Protein AF-A0A2V8JTZ5-F1 (afdb_monomer_lite)

pLDDT: mean 94.11, std 4.87, range [64.88, 98.0]

Radius of gyration: 16.09 Å; chains: 1; bounding box: 38×41×38 Å

Secondary structure (DSSP, 8-state):
-HHHHHHHHHHHHHHHHHS-HHHHHHHTTTHHHHHHHHHHHHHHHHHHS---TTTTHHHHHHHHHHH--BTTTB--HHHHHHHHHHHHHHTT----TT--HHHHHHHHHH-

Structure (mmCIF, N/CA/C/O backbone):
data_AF-A0A2V8JTZ5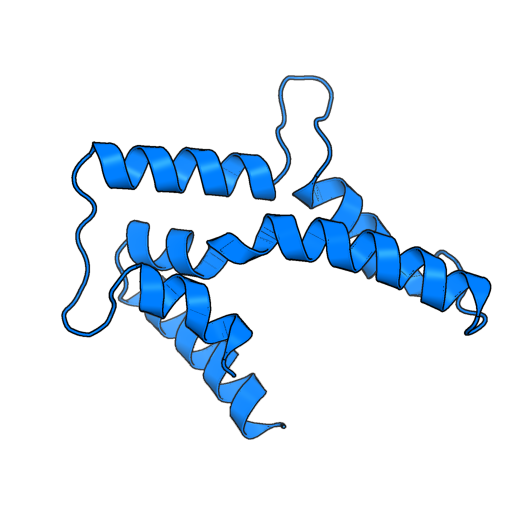-F1
#
_entry.id   AF-A0A2V8JTZ5-F1
#
loop_
_atom_site.group_PDB
_atom_site.id
_atom_site.type_symbol
_atom_site.label_atom_id
_atom_site.label_alt_id
_atom_site.label_comp_id
_atom_site.label_asym_id
_atom_site.label_entity_id
_atom_site.label_seq_id
_atom_site.pdbx_PDB_ins_code
_atom_site.Cartn_x
_atom_site.Cartn_y
_atom_site.Cartn_z
_atom_site.occupancy
_atom_site.B_iso_or_equiv
_atom_site.auth_seq_id
_atom_site.auth_comp_id
_atom_site.auth_asym_id
_atom_site.auth_atom_id
_atom_site.pdbx_PDB_model_num
ATOM 1 N N . MET A 1 1 ? -9.108 -19.486 2.913 1.00 64.88 1 MET A N 1
ATOM 2 C CA . MET A 1 1 ? -8.754 -18.212 3.586 1.00 64.88 1 MET A CA 1
ATOM 3 C C . MET A 1 1 ? -7.333 -18.143 4.150 1.00 64.88 1 MET A C 1
ATOM 5 O O . MET A 1 1 ? -6.658 -17.159 3.890 1.00 64.88 1 MET A O 1
ATOM 9 N N . ALA A 1 2 ? -6.849 -19.095 4.962 1.00 85.62 2 ALA A N 1
ATOM 10 C CA . ALA A 1 2 ? -5.511 -18.946 5.561 1.00 85.62 2 ALA A CA 1
ATOM 11 C C . ALA A 1 2 ? -4.358 -19.035 4.538 1.00 85.62 2 ALA A C 1
ATOM 13 O O . ALA A 1 2 ? -3.313 -18.419 4.746 1.00 85.62 2 ALA A O 1
ATOM 14 N N . ALA A 1 3 ? -4.542 -19.795 3.453 1.00 91.38 3 ALA A N 1
ATOM 15 C CA . ALA A 1 3 ? -3.537 -19.951 2.405 1.00 91.38 3 ALA A CA 1
ATOM 16 C C . ALA A 1 3 ? -3.426 -18.683 1.548 1.00 91.38 3 ALA A C 1
ATOM 18 O O . ALA A 1 3 ? -2.329 -18.226 1.284 1.00 91.38 3 ALA A O 1
ATOM 19 N N . GLU A 1 4 ? -4.553 -18.071 1.213 1.00 89.56 4 GLU A N 1
ATOM 20 C CA . GLU A 1 4 ? -4.686 -16.860 0.406 1.00 89.56 4 GLU A CA 1
ATOM 21 C C . GLU A 1 4 ? -4.067 -15.658 1.139 1.00 89.56 4 GLU A C 1
ATOM 23 O O . GLU A 1 4 ? -3.222 -14.954 0.587 1.00 89.56 4 GLU A O 1
ATOM 28 N N . LEU A 1 5 ? -4.350 -15.507 2.441 1.00 91.06 5 LEU A N 1
ATOM 29 C CA . LEU A 1 5 ? -3.697 -14.494 3.284 1.00 91.06 5 LEU A CA 1
ATOM 30 C C . LEU A 1 5 ? -2.183 -14.724 3.409 1.00 91.06 5 LEU A C 1
ATOM 32 O O . LEU A 1 5 ? -1.406 -13.768 3.418 1.00 91.06 5 LEU A O 1
ATOM 36 N N . ARG A 1 6 ? -1.744 -15.987 3.501 1.00 94.81 6 ARG A N 1
ATOM 37 C CA . ARG A 1 6 ? -0.314 -16.328 3.493 1.00 94.81 6 ARG A CA 1
ATOM 38 C C . ARG A 1 6 ? 0.322 -15.956 2.155 1.00 94.81 6 ARG A C 1
ATOM 40 O O . ARG A 1 6 ? 1.369 -15.317 2.163 1.00 94.81 6 ARG A O 1
ATOM 47 N N . SER A 1 7 ? -0.326 -16.295 1.044 1.00 94.12 7 SER A N 1
ATOM 48 C CA . SER A 1 7 ? 0.128 -15.978 -0.309 1.00 94.12 7 SER A CA 1
ATOM 49 C C . SER A 1 7 ? 0.271 -14.477 -0.520 1.00 94.12 7 SER A C 1
ATOM 51 O O . SER A 1 7 ? 1.278 -14.050 -1.075 1.00 94.12 7 SER A O 1
ATOM 53 N N . LEU A 1 8 ? -0.661 -13.665 -0.012 1.00 93.75 8 LEU A N 1
ATOM 54 C CA . LEU A 1 8 ? -0.543 -12.211 -0.084 1.00 93.75 8 LEU A CA 1
ATOM 55 C C . LEU A 1 8 ? 0.684 -11.693 0.686 1.00 93.75 8 LEU A C 1
ATOM 57 O O . LEU A 1 8 ? 1.417 -10.842 0.182 1.00 93.75 8 LEU A O 1
ATOM 61 N N . ILE A 1 9 ? 0.945 -12.216 1.888 1.00 94.56 9 ILE A N 1
ATOM 62 C CA . ILE A 1 9 ? 2.132 -11.844 2.677 1.00 94.56 9 ILE A CA 1
ATOM 63 C C . ILE A 1 9 ? 3.417 -12.244 1.945 1.00 94.56 9 ILE A C 1
ATOM 65 O O . ILE A 1 9 ? 4.347 -11.440 1.852 1.00 94.56 9 ILE A O 1
ATOM 69 N N . ASP A 1 10 ? 3.470 -13.466 1.416 1.00 95.94 10 ASP A N 1
ATOM 70 C CA . ASP A 1 10 ? 4.641 -13.977 0.704 1.00 95.94 10 ASP A CA 1
ATOM 71 C C . ASP A 1 10 ? 4.889 -13.189 -0.590 1.00 95.94 10 ASP A C 1
ATOM 73 O O . ASP A 1 10 ? 6.030 -12.830 -0.880 1.00 95.94 10 ASP A O 1
ATOM 77 N N . PHE A 1 11 ? 3.825 -12.815 -1.305 1.00 95.56 11 PHE A N 1
ATOM 78 C CA . PHE A 1 11 ? 3.888 -11.945 -2.476 1.00 95.56 11 PHE A CA 1
ATOM 79 C C . PHE A 1 11 ? 4.474 -10.569 -2.137 1.00 95.56 11 PHE A C 1
ATOM 81 O O . PHE A 1 11 ? 5.459 -10.142 -2.740 1.00 95.56 11 PHE A O 1
ATOM 88 N N . ARG A 1 12 ? 3.930 -9.893 -1.115 1.00 95.50 12 ARG A N 1
ATOM 89 C CA . ARG A 1 12 ? 4.422 -8.581 -0.656 1.00 95.50 12 ARG A CA 1
ATOM 90 C C . ARG A 1 12 ? 5.883 -8.643 -0.224 1.00 95.50 12 ARG A C 1
ATOM 92 O O . ARG A 1 12 ? 6.662 -7.745 -0.538 1.00 95.50 12 ARG A O 1
ATOM 99 N N . ARG A 1 13 ? 6.261 -9.714 0.475 1.00 96.81 13 ARG A N 1
ATOM 100 C CA . ARG A 1 13 ? 7.644 -9.962 0.876 1.00 96.81 13 ARG A CA 1
ATOM 101 C C . ARG A 1 13 ? 8.549 -10.125 -0.347 1.00 96.81 13 ARG A C 1
ATOM 103 O O . ARG A 1 13 ? 9.599 -9.495 -0.382 1.00 96.81 13 ARG A O 1
ATOM 110 N N . ALA A 1 14 ? 8.161 -10.937 -1.328 1.00 95.94 14 ALA A N 1
ATOM 111 C CA . ALA A 1 14 ? 8.952 -11.151 -2.538 1.00 95.94 14 ALA A CA 1
ATOM 112 C C . ALA A 1 14 ? 9.178 -9.840 -3.306 1.00 95.94 14 ALA A C 1
ATOM 114 O O . ALA A 1 14 ? 10.305 -9.556 -3.703 1.00 95.94 14 ALA A O 1
ATOM 115 N N . LEU A 1 15 ? 8.149 -8.995 -3.442 1.00 96.81 15 LEU A N 1
ATOM 116 C CA . LEU A 1 15 ? 8.300 -7.673 -4.056 1.00 96.81 15 LEU A CA 1
ATOM 117 C C .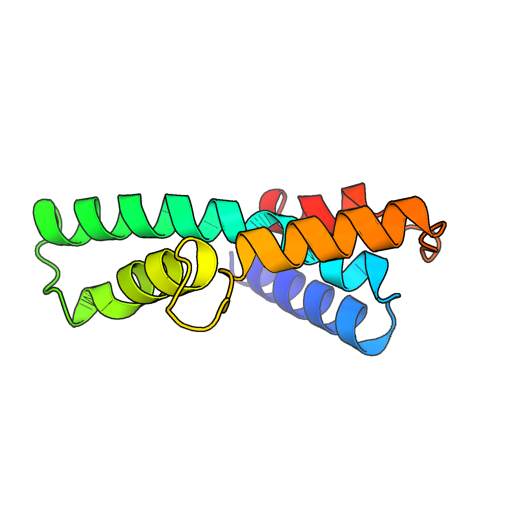 LEU A 1 15 ? 9.288 -6.782 -3.299 1.00 96.81 15 LEU A C 1
ATOM 119 O O . LEU A 1 15 ? 10.121 -6.136 -3.920 1.00 96.81 15 LEU A O 1
ATOM 123 N N . LEU A 1 16 ? 9.228 -6.760 -1.967 1.00 95.81 16 LEU A N 1
ATOM 124 C CA . LEU A 1 16 ? 10.128 -5.928 -1.168 1.00 95.81 16 LEU A CA 1
ATOM 125 C C . LEU A 1 16 ? 11.599 -6.362 -1.284 1.00 95.81 16 LEU A C 1
ATOM 127 O O . LEU A 1 16 ? 12.486 -5.514 -1.268 1.00 95.81 16 LEU A O 1
ATOM 131 N N . TRP A 1 17 ? 11.860 -7.670 -1.351 1.00 96.81 17 TRP A N 1
ATOM 132 C CA . TRP A 1 17 ? 13.225 -8.207 -1.348 1.00 96.81 17 TRP A CA 1
ATOM 133 C C . TRP A 1 17 ? 13.845 -8.343 -2.734 1.00 96.81 17 TRP A C 1
ATOM 135 O O . TRP A 1 17 ? 15.063 -8.252 -2.864 1.00 96.81 17 TRP A O 1
ATOM 145 N N . GLU A 1 18 ? 13.028 -8.597 -3.750 1.00 96.69 18 GLU A N 1
ATOM 146 C CA . GLU A 1 18 ? 13.500 -8.969 -5.085 1.00 96.69 18 GLU A CA 1
ATOM 147 C C . GLU A 1 18 ? 12.925 -8.080 -6.187 1.00 96.69 18 GLU A C 1
ATOM 149 O O . GLU A 1 18 ? 13.375 -8.167 -7.329 1.00 96.69 18 GLU A O 1
ATOM 154 N N . GLY A 1 19 ? 11.905 -7.281 -5.877 1.00 96.88 19 GLY A N 1
ATOM 155 C CA . GLY A 1 19 ? 11.199 -6.459 -6.844 1.00 96.88 19 GLY A CA 1
ATOM 156 C C . GLY A 1 19 ? 11.871 -5.127 -7.126 1.00 96.88 19 GLY A C 1
ATOM 157 O O . GLY A 1 19 ? 12.745 -4.655 -6.395 1.00 96.88 19 GLY A O 1
ATOM 158 N N . THR A 1 20 ? 11.433 -4.499 -8.212 1.00 97.56 20 THR A N 1
ATOM 159 C CA . THR A 1 20 ? 11.788 -3.106 -8.488 1.00 97.56 20 THR A CA 1
ATOM 160 C C . THR A 1 20 ? 10.973 -2.173 -7.596 1.00 97.56 20 THR A C 1
ATOM 162 O O . THR A 1 20 ? 9.918 -2.532 -7.065 1.00 97.56 20 THR A O 1
ATOM 165 N N . 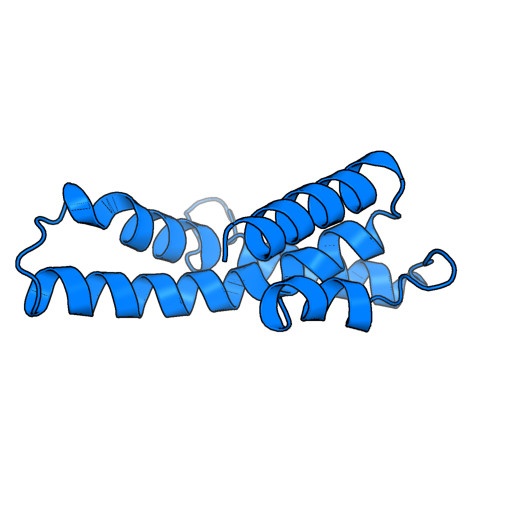ILE A 1 21 ? 11.426 -0.926 -7.454 1.00 96.31 21 ILE A N 1
ATOM 166 C CA . ILE A 1 21 ? 10.664 0.077 -6.703 1.00 96.31 21 ILE A CA 1
ATOM 167 C C . ILE A 1 21 ? 9.276 0.306 -7.322 1.00 96.31 21 ILE A C 1
ATOM 169 O O . ILE A 1 21 ? 8.299 0.477 -6.597 1.00 96.31 21 ILE A O 1
ATOM 173 N N . ALA A 1 22 ? 9.165 0.219 -8.651 1.00 97.38 22 ALA A N 1
ATOM 174 C CA . ALA A 1 22 ? 7.898 0.347 -9.356 1.00 97.38 22 ALA A CA 1
ATOM 175 C C . ALA A 1 22 ? 6.940 -0.801 -9.027 1.00 97.38 22 ALA A C 1
ATOM 177 O O . ALA A 1 22 ? 5.770 -0.543 -8.764 1.00 97.38 22 ALA A O 1
ATOM 178 N N . GLU A 1 23 ? 7.425 -2.043 -8.943 1.00 97.94 23 GLU A N 1
ATOM 179 C CA . GLU A 1 23 ? 6.605 -3.184 -8.515 1.00 97.94 23 GLU A CA 1
ATOM 180 C C . GLU A 1 23 ? 6.077 -3.008 -7.083 1.00 97.94 23 GLU A C 1
ATOM 182 O O . GLU A 1 23 ? 4.899 -3.252 -6.818 1.00 97.94 23 GLU A O 1
ATOM 187 N N . VAL A 1 24 ? 6.926 -2.538 -6.162 1.00 96.56 24 VAL A N 1
ATOM 188 C CA . VAL A 1 24 ? 6.544 -2.288 -4.762 1.00 96.56 24 VAL A CA 1
ATOM 189 C C . VAL A 1 24 ? 5.479 -1.194 -4.659 1.00 96.56 24 VAL A C 1
ATOM 191 O O . VAL A 1 24 ? 4.495 -1.355 -3.930 1.00 96.56 24 VAL A O 1
ATOM 194 N N . TYR A 1 25 ? 5.649 -0.085 -5.384 1.00 96.62 25 TYR A N 1
ATOM 195 C CA . TYR A 1 25 ? 4.676 1.009 -5.378 1.00 96.62 25 TYR A CA 1
ATOM 196 C C . TYR A 1 25 ? 3.383 0.645 -6.106 1.00 96.62 25 TYR A C 1
ATOM 198 O O . TYR A 1 25 ? 2.312 0.982 -5.604 1.00 96.62 25 TYR A O 1
ATOM 206 N N . ALA A 1 26 ? 3.460 -0.109 -7.204 1.00 96.50 26 ALA A N 1
ATOM 207 C CA . ALA A 1 26 ? 2.289 -0.630 -7.898 1.00 96.50 26 ALA A CA 1
ATOM 208 C C . ALA A 1 26 ? 1.466 -1.543 -6.988 1.00 96.50 26 ALA A C 1
ATOM 210 O O . ALA A 1 26 ? 0.262 -1.351 -6.867 1.00 96.50 26 ALA A O 1
ATOM 211 N N . ALA A 1 27 ? 2.103 -2.453 -6.245 1.00 96.00 27 ALA A N 1
ATOM 212 C CA . ALA A 1 27 ? 1.385 -3.270 -5.272 1.00 96.00 27 ALA A CA 1
ATOM 213 C C . ALA A 1 27 ? 0.709 -2.431 -4.181 1.00 96.00 27 ALA A C 1
ATOM 215 O O . ALA A 1 27 ? -0.307 -2.826 -3.618 1.00 96.00 27 ALA A O 1
ATOM 216 N N . GLY A 1 28 ? 1.253 -1.268 -3.835 1.00 94.19 28 GLY A N 1
ATOM 217 C CA . GLY A 1 28 ? 0.631 -0.336 -2.897 1.00 94.19 28 GLY A CA 1
ATOM 218 C C . GLY A 1 28 ? -0.486 0.534 -3.480 1.00 94.19 28 GLY A C 1
ATOM 219 O O . GLY A 1 28 ? -1.054 1.317 -2.730 1.00 94.19 28 GLY A O 1
ATOM 220 N N . ALA A 1 29 ? -0.817 0.433 -4.772 1.00 93.31 29 ALA A N 1
ATOM 221 C CA . ALA A 1 29 ? -1.746 1.357 -5.433 1.00 93.31 29 ALA A CA 1
ATOM 222 C C . ALA A 1 29 ? -3.164 1.365 -4.829 1.00 93.31 29 ALA A C 1
ATOM 224 O O . ALA A 1 29 ? -3.911 2.321 -5.012 1.00 93.31 29 ALA A O 1
ATOM 225 N N . THR A 1 30 ? -3.532 0.332 -4.069 1.00 92.44 30 THR A N 1
ATOM 226 C CA . THR A 1 30 ? -4.829 0.233 -3.391 1.00 92.44 30 THR A CA 1
ATOM 227 C C . THR A 1 30 ? -4.929 1.054 -2.103 1.00 92.44 30 THR A C 1
ATOM 229 O O . THR A 1 30 ? -6.017 1.137 -1.547 1.00 92.44 30 THR A O 1
ATOM 232 N N . GLU A 1 31 ? -3.839 1.624 -1.583 1.00 93.56 31 GLU A N 1
ATOM 233 C CA . GLU A 1 31 ? -3.808 2.236 -0.240 1.00 93.56 31 GLU A CA 1
ATOM 234 C C . GLU A 1 31 ? -4.814 3.385 -0.077 1.00 93.56 31 GLU A C 1
ATOM 236 O O . GLU A 1 31 ? -5.532 3.450 0.913 1.00 93.56 31 GLU A O 1
ATOM 241 N N . GLU A 1 32 ? -4.994 4.215 -1.102 1.00 94.19 32 GLU A N 1
ATOM 242 C CA . GLU A 1 32 ? -6.034 5.248 -1.084 1.00 94.19 32 GLU A CA 1
ATOM 243 C C . GLU A 1 32 ? -7.451 4.664 -0.986 1.00 94.19 32 GLU A C 1
ATOM 245 O O . GLU A 1 32 ? -8.293 5.139 -0.222 1.00 94.19 32 GLU A O 1
ATOM 250 N N . GLN A 1 33 ? -7.709 3.585 -1.727 1.00 94.38 33 GLN A N 1
ATOM 251 C CA . GLN A 1 33 ? -8.990 2.893 -1.680 1.00 94.38 33 GLN A CA 1
ATOM 252 C C . GLN A 1 33 ? -9.237 2.271 -0.298 1.00 94.38 33 GLN A C 1
ATOM 254 O O . GLN A 1 33 ? -10.372 2.282 0.184 1.00 94.38 33 GLN A O 1
ATOM 259 N N . ILE A 1 34 ? -8.183 1.776 0.362 1.00 94.56 34 ILE A N 1
ATOM 260 C CA . ILE A 1 34 ? -8.239 1.277 1.743 1.00 94.56 34 ILE A CA 1
ATOM 261 C C . ILE A 1 34 ? -8.623 2.404 2.705 1.00 94.56 34 ILE A C 1
ATOM 263 O O . ILE A 1 34 ? -9.443 2.166 3.593 1.00 94.56 34 ILE A O 1
ATOM 267 N N . GLY A 1 35 ? -8.117 3.624 2.511 1.00 96.25 35 GLY A N 1
ATOM 268 C CA . GLY A 1 35 ? -8.540 4.801 3.273 1.00 96.25 35 GLY A CA 1
ATOM 269 C C . GLY A 1 35 ? -10.051 5.041 3.186 1.00 96.25 35 GLY A C 1
ATOM 270 O O . GLY A 1 35 ? -10.731 5.137 4.212 1.00 96.25 35 GLY A O 1
ATOM 271 N N . TYR A 1 36 ? -10.611 5.048 1.970 1.00 96.69 36 TYR A N 1
ATOM 272 C CA . TYR A 1 36 ? -12.057 5.215 1.765 1.00 96.69 36 TYR A CA 1
ATOM 273 C C . TYR A 1 36 ? -12.877 4.068 2.365 1.00 96.69 36 TYR A C 1
ATOM 275 O O . TYR A 1 36 ? -13.895 4.301 3.019 1.00 96.69 36 TYR A O 1
ATOM 283 N N . TRP A 1 37 ? -12.436 2.822 2.185 1.00 96.50 37 TRP A N 1
ATOM 284 C CA . TRP A 1 37 ? -13.093 1.664 2.791 1.00 96.50 37 TRP A CA 1
ATOM 285 C C . TRP A 1 37 ? -13.024 1.688 4.315 1.00 96.50 37 TRP A C 1
ATOM 287 O O . TRP A 1 37 ? -13.991 1.318 4.976 1.00 96.50 37 TRP A O 1
ATOM 297 N N . SER A 1 38 ? -11.917 2.160 4.881 1.00 97.00 38 SER A N 1
ATOM 298 C CA . SER A 1 38 ? -11.753 2.287 6.325 1.00 97.00 38 SER A CA 1
ATOM 299 C C . SER A 1 38 ? -12.740 3.299 6.903 1.00 97.00 38 SER A C 1
ATOM 301 O O . SER A 1 38 ? -13.388 2.993 7.902 1.00 97.00 38 SER A O 1
ATOM 303 N N . ALA A 1 39 ? -12.959 4.435 6.236 1.00 96.38 39 ALA A N 1
ATOM 304 C CA . ALA A 1 39 ? -13.970 5.414 6.641 1.00 96.38 39 ALA A CA 1
ATOM 305 C C . ALA A 1 39 ? -15.383 4.801 6.708 1.00 96.38 39 ALA A C 1
ATOM 307 O O . ALA A 1 39 ? -16.118 4.988 7.682 1.00 96.38 39 ALA A O 1
ATOM 308 N N . GLU A 1 40 ? -15.767 4.030 5.687 1.00 97.38 40 GLU A N 1
ATOM 309 C CA . GLU A 1 40 ? -17.078 3.373 5.638 1.00 97.38 40 GLU A CA 1
ATOM 310 C C . GLU A 1 40 ? -17.204 2.258 6.684 1.00 97.38 40 GLU A C 1
ATOM 312 O O . GLU A 1 40 ? -18.196 2.199 7.417 1.00 97.38 40 GLU A O 1
ATOM 317 N N . CYS A 1 41 ? -16.172 1.426 6.839 1.00 97.31 41 CYS A N 1
ATOM 318 C CA . CYS A 1 41 ? -16.116 0.409 7.885 1.00 97.31 41 CYS A CA 1
ATOM 319 C C . CYS A 1 41 ? -16.248 1.033 9.276 1.00 97.31 41 CYS A C 1
ATOM 321 O O . CYS A 1 41 ? -17.057 0.556 10.069 1.00 97.31 41 CYS A O 1
ATOM 323 N N . PHE A 1 42 ? -15.523 2.119 9.563 1.00 97.19 42 PHE A N 1
ATOM 324 C CA . PHE A 1 42 ? -15.591 2.821 10.844 1.00 97.19 42 PHE A CA 1
ATOM 325 C C . PHE A 1 42 ? -17.023 3.256 11.179 1.00 97.19 42 PHE A C 1
ATOM 327 O O . PHE A 1 42 ? -17.520 2.971 12.273 1.00 97.19 42 PHE A O 1
ATOM 334 N N . LYS A 1 43 ? -17.718 3.887 10.222 1.00 96.50 43 LYS A N 1
ATOM 335 C CA . LYS A 1 43 ? -19.122 4.295 10.383 1.00 96.50 43 LYS A CA 1
ATOM 336 C C . LYS A 1 43 ? -20.015 3.095 10.677 1.00 96.50 43 LYS A C 1
ATOM 338 O O . LYS A 1 43 ? -20.793 3.120 11.626 1.00 96.50 43 LYS A O 1
ATOM 343 N N . VAL A 1 44 ? -19.891 2.029 9.890 1.00 97.50 44 VAL A N 1
ATOM 344 C CA . VAL A 1 44 ? -20.768 0.861 10.000 1.00 97.50 44 VAL A CA 1
ATOM 345 C C . VAL A 1 44 ? -20.553 0.118 11.318 1.00 97.50 44 VAL A C 1
ATOM 347 O O . VAL A 1 44 ? -21.526 -0.195 12.007 1.00 97.50 44 VAL A O 1
ATOM 350 N N . VAL A 1 45 ? -19.304 -0.150 11.711 1.00 97.19 45 VAL A N 1
ATOM 351 C CA . VAL A 1 45 ? -19.023 -0.934 12.926 1.00 97.19 45 VAL A CA 1
ATOM 352 C C . VAL A 1 45 ? -19.406 -0.193 14.206 1.00 97.19 45 VAL A C 1
ATOM 354 O O . VAL A 1 45 ? -19.866 -0.822 15.161 1.00 97.19 45 VAL A O 1
ATOM 357 N N . THR A 1 46 ? -19.283 1.135 14.217 1.00 96.81 46 THR A N 1
ATOM 358 C CA . THR A 1 46 ? -19.675 1.964 15.365 1.00 96.81 46 THR A CA 1
ATOM 359 C C . THR A 1 46 ? -21.188 2.196 15.423 1.00 96.81 46 THR A C 1
ATOM 361 O O . THR A 1 46 ? -21.759 2.181 16.512 1.00 96.81 46 THR A O 1
ATOM 364 N N . ALA A 1 47 ? -21.864 2.338 14.276 1.00 96.81 47 ALA A N 1
ATOM 365 C CA . ALA A 1 47 ? -23.305 2.594 14.226 1.00 96.81 47 ALA A CA 1
ATOM 366 C C . ALA A 1 47 ? -24.172 1.332 14.375 1.00 96.81 47 ALA A C 1
ATOM 368 O O . ALA A 1 47 ? -25.236 1.390 14.989 1.00 96.81 47 ALA A O 1
ATOM 369 N N . HIS A 1 48 ? -23.745 0.199 13.811 1.00 97.62 48 HIS A N 1
ATOM 370 C CA . HIS A 1 48 ? -24.598 -0.991 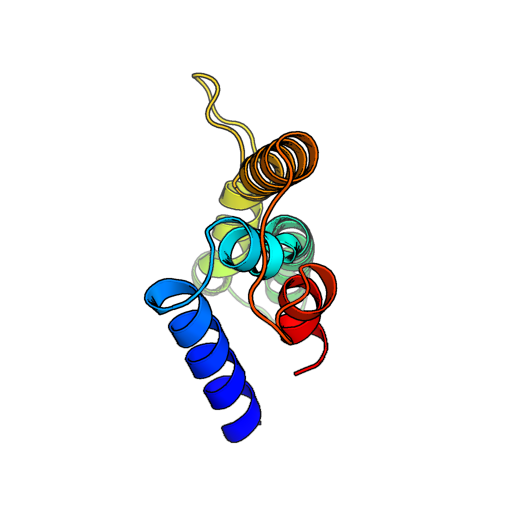13.685 1.00 97.62 48 HIS A CA 1
ATOM 371 C C . HIS A 1 48 ? -24.120 -2.197 14.489 1.00 97.62 48 HIS A C 1
ATOM 373 O O . HIS A 1 48 ? -24.935 -3.043 14.847 1.00 97.62 48 HIS A O 1
ATOM 379 N N . TYR A 1 49 ? -22.825 -2.274 14.798 1.00 96.44 49 TYR A N 1
ATOM 380 C CA . TYR A 1 49 ? -22.234 -3.430 15.482 1.00 96.44 49 TYR A CA 1
ATOM 381 C C . TYR A 1 49 ? -21.813 -3.130 16.925 1.00 96.44 49 TYR A C 1
ATOM 383 O O . TYR A 1 49 ? -21.314 -4.013 17.618 1.00 96.44 49 TYR A O 1
ATOM 391 N N . GLY A 1 50 ? -22.047 -1.902 17.400 1.00 95.25 50 GLY A N 1
ATOM 392 C CA . GLY A 1 50 ? -21.831 -1.514 18.794 1.00 95.25 50 GLY A CA 1
ATOM 393 C C . GLY A 1 50 ? -20.362 -1.448 19.211 1.00 95.25 50 GLY A C 1
ATOM 394 O O . GLY A 1 50 ? -20.076 -1.463 20.409 1.00 95.25 50 GLY A O 1
ATOM 395 N N . LEU A 1 51 ? -19.426 -1.380 18.256 1.00 97.50 51 LEU A N 1
ATOM 396 C CA . LEU A 1 51 ? -18.020 -1.160 18.581 1.00 97.50 51 LEU A CA 1
ATOM 397 C C . LEU A 1 51 ? -17.836 0.263 19.110 1.00 97.50 51 LEU A C 1
ATOM 399 O O . LEU A 1 51 ? -18.341 1.234 18.547 1.00 97.50 51 LEU A O 1
ATOM 403 N N . THR A 1 52 ? -17.061 0.391 20.183 1.00 97.31 52 THR A N 1
ATOM 404 C CA . THR A 1 52 ? -16.621 1.704 20.665 1.00 97.31 52 THR A CA 1
ATOM 405 C C . THR A 1 52 ? -15.614 2.320 19.691 1.00 97.31 52 THR A C 1
ATOM 407 O O . THR A 1 52 ? -14.922 1.606 18.962 1.00 97.31 52 THR A O 1
ATOM 410 N N . LEU A 1 53 ? -15.460 3.648 19.736 1.00 95.12 53 LEU A N 1
ATOM 411 C CA . LEU A 1 53 ? -14.464 4.364 18.925 1.00 95.12 53 LEU A CA 1
ATOM 412 C C . LEU A 1 53 ? -13.054 3.776 19.095 1.00 95.12 53 LEU A C 1
ATOM 414 O O . LEU A 1 53 ? -12.308 3.652 18.132 1.00 95.12 53 LEU A O 1
ATOM 418 N N . GLN A 1 54 ? -12.710 3.355 20.314 1.00 96.56 54 GLN A N 1
ATOM 419 C CA . GLN A 1 54 ? -11.391 2.814 20.622 1.00 96.56 54 GLN A CA 1
ATOM 420 C C . GLN A 1 54 ? -11.175 1.404 20.057 1.00 96.56 54 GLN A C 1
ATOM 422 O O . GLN A 1 54 ? -10.072 1.078 19.631 1.00 96.56 54 GLN A O 1
ATOM 427 N N . GLN A 1 55 ? -12.226 0.582 19.997 1.00 97.06 55 GLN A N 1
ATOM 428 C CA . GLN A 1 55 ? -12.174 -0.727 19.334 1.00 97.06 55 GLN A CA 1
ATOM 429 C C . GLN A 1 55 ? -12.113 -0.597 17.807 1.00 97.06 55 GLN A C 1
ATOM 431 O O . GLN A 1 55 ? -11.536 -1.455 17.147 1.00 97.06 55 GLN A O 1
ATOM 436 N N . ALA A 1 56 ? -12.679 0.476 17.250 1.00 96.75 56 ALA A N 1
ATOM 437 C CA . ALA A 1 56 ? -12.676 0.761 15.818 1.00 96.75 56 ALA A CA 1
ATOM 438 C C . ALA A 1 56 ? -11.490 1.638 15.360 1.00 96.75 56 ALA A C 1
ATOM 440 O O . ALA A 1 56 ? -11.427 2.003 14.187 1.00 96.75 56 ALA A O 1
ATOM 441 N N . ALA A 1 57 ? -10.543 1.955 16.254 1.00 96.00 57 ALA A N 1
ATOM 442 C CA . ALA A 1 57 ? -9.487 2.941 16.010 1.00 96.00 57 ALA A CA 1
ATOM 443 C C . ALA A 1 57 ? -8.639 2.647 14.763 1.00 96.00 57 ALA A C 1
ATOM 445 O O . ALA A 1 57 ? -8.245 3.576 14.064 1.00 96.00 57 ALA A O 1
ATOM 446 N N . TYR A 1 58 ? -8.413 1.366 14.445 1.00 95.19 58 TYR A N 1
ATOM 447 C CA . TYR A 1 58 ? -7.697 0.948 13.234 1.00 95.19 58 TYR A CA 1
ATOM 448 C C . TYR A 1 58 ? -8.260 1.611 11.966 1.00 95.19 58 TYR A C 1
ATOM 450 O O . TYR A 1 58 ? -7.500 2.162 11.172 1.00 95.19 58 TYR A O 1
ATOM 458 N N . PHE A 1 59 ? -9.588 1.617 11.819 1.00 96.44 59 PHE A N 1
ATOM 459 C CA . PHE A 1 59 ? -10.255 2.157 10.639 1.00 96.44 59 PHE A CA 1
ATOM 460 C C . PHE A 1 59 ? -10.159 3.684 10.571 1.00 96.44 59 PHE A C 1
ATOM 462 O O . PHE A 1 59 ? -9.812 4.230 9.528 1.00 96.44 59 PHE A O 1
ATOM 469 N N . SER A 1 60 ? -10.396 4.383 11.685 1.00 92.50 60 SER A N 1
ATOM 470 C CA . SER A 1 60 ? -10.255 5.844 11.712 1.00 92.50 60 SER A CA 1
ATOM 471 C C . SER A 1 60 ? -8.814 6.287 11.463 1.00 92.50 60 SER A C 1
ATOM 473 O O . SER A 1 60 ? -8.591 7.296 10.807 1.00 92.50 60 SER A O 1
ATOM 475 N N . THR A 1 61 ? -7.827 5.530 11.956 1.00 94.50 61 THR A N 1
ATOM 476 C CA . THR A 1 61 ? -6.411 5.840 11.730 1.00 94.50 61 THR A CA 1
ATOM 477 C C . THR A 1 61 ? -6.012 5.640 10.270 1.00 94.50 61 THR A C 1
ATOM 479 O O . THR A 1 61 ? -5.299 6.486 9.744 1.00 94.50 61 THR A O 1
ATOM 482 N N . HIS A 1 62 ? -6.468 4.571 9.605 1.00 93.12 62 HIS A N 1
ATOM 483 C CA . HIS A 1 62 ? -6.196 4.379 8.173 1.00 93.12 62 HIS A CA 1
ATOM 484 C C . HIS A 1 62 ? -6.886 5.436 7.303 1.00 93.12 62 HIS A C 1
ATOM 486 O O . HIS A 1 62 ? -6.240 6.003 6.432 1.00 93.12 62 HIS A O 1
ATOM 492 N N . GLU A 1 63 ? -8.152 5.781 7.574 1.00 94.62 63 GLU A N 1
ATOM 493 C CA . GLU A 1 63 ? -8.816 6.898 6.881 1.00 94.62 63 GLU A CA 1
ATOM 494 C C . GLU A 1 63 ? -7.982 8.184 6.980 1.00 94.62 63 GLU A C 1
ATOM 496 O O . GLU A 1 63 ? -7.770 8.878 5.987 1.00 94.62 63 GLU A O 1
ATOM 501 N N . GLU A 1 64 ? -7.514 8.513 8.185 1.00 92.62 64 GLU A N 1
ATOM 502 C CA . GLU A 1 64 ? -6.738 9.725 8.424 1.00 92.62 64 GLU A CA 1
ATOM 503 C C . GLU A 1 64 ? -5.394 9.702 7.690 1.00 92.62 64 GLU A C 1
ATOM 505 O O . GLU A 1 64 ? -5.086 10.638 6.955 1.00 92.62 64 GLU A O 1
ATOM 510 N N . ALA A 1 65 ? -4.629 8.623 7.858 1.00 91.88 65 ALA A N 1
ATOM 511 C CA . ALA A 1 65 ? -3.282 8.496 7.316 1.00 91.88 65 ALA A CA 1
ATOM 512 C C . ALA A 1 65 ? -3.260 8.419 5.783 1.00 91.88 65 ALA A C 1
ATOM 514 O O . ALA A 1 65 ? -2.348 8.952 5.150 1.00 91.88 65 ALA A O 1
ATOM 515 N N . ASP A 1 66 ? -4.258 7.774 5.179 1.00 93.38 66 ASP A N 1
ATOM 516 C CA . ASP A 1 66 ? -4.247 7.514 3.743 1.00 93.38 66 ASP A CA 1
ATOM 517 C C . ASP A 1 66 ? -4.871 8.667 2.942 1.00 93.38 66 ASP A C 1
ATOM 519 O O . ASP A 1 66 ? -4.454 8.893 1.803 1.00 93.38 66 ASP A O 1
ATOM 523 N N . LEU A 1 67 ? -5.819 9.419 3.528 1.00 93.19 67 LEU A N 1
ATOM 524 C CA . LEU A 1 67 ? -6.606 10.436 2.813 1.00 93.19 67 LEU A CA 1
ATOM 525 C C . LEU A 1 67 ? -6.339 11.888 3.222 1.00 93.19 67 LEU A C 1
ATOM 527 O O . LEU A 1 67 ? -6.619 12.788 2.427 1.00 93.19 67 LEU A O 1
ATOM 531 N N . LYS A 1 68 ? -5.890 12.163 4.454 1.00 90.94 68 LYS A N 1
ATOM 532 C CA . LYS A 1 68 ? -5.812 13.547 4.946 1.00 90.94 68 LYS A CA 1
ATOM 533 C C . LYS A 1 68 ? -4.430 14.147 4.749 1.00 90.94 68 LYS A C 1
ATOM 535 O O . LYS A 1 68 ? -3.404 13.506 4.949 1.00 90.94 68 LYS A O 1
ATOM 540 N N . GLU A 1 69 ? -4.429 15.427 4.404 1.00 86.50 69 GLU A N 1
ATOM 541 C CA . GLU A 1 69 ? -3.238 16.264 4.460 1.00 86.50 69 GLU A CA 1
ATOM 542 C C . GLU A 1 69 ? -3.136 16.930 5.832 1.00 86.50 69 GLU A C 1
ATOM 544 O O . GLU A 1 69 ? -4.132 17.392 6.401 1.00 86.50 69 GLU A O 1
ATOM 549 N N . TYR A 1 70 ? -1.916 17.014 6.352 1.00 82.56 70 TYR A N 1
ATOM 550 C CA . TYR A 1 70 ? -1.622 17.665 7.621 1.00 82.56 70 TYR A CA 1
ATOM 551 C C . TYR A 1 70 ? -0.816 18.948 7.418 1.00 82.56 70 TYR A C 1
ATOM 553 O O . TYR A 1 70 ? -0.206 19.197 6.374 1.00 82.56 70 TYR A O 1
ATOM 561 N N . GLN A 1 71 ? -0.786 19.781 8.460 1.00 77.06 71 GLN A N 1
ATOM 562 C CA . GLN A 1 71 ? 0.023 20.996 8.459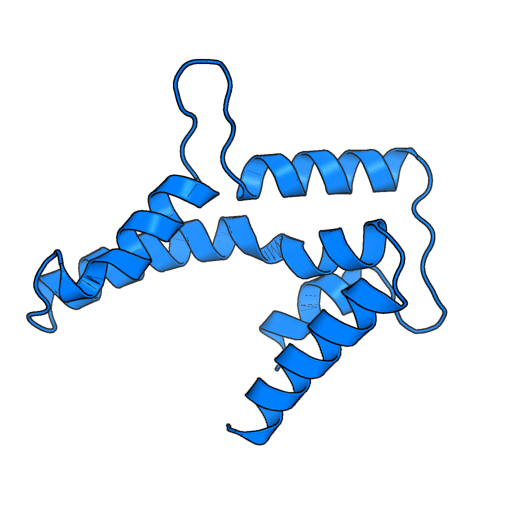 1.00 77.06 71 GLN A CA 1
ATOM 563 C C . GLN A 1 71 ? 1.498 20.679 8.184 1.00 77.06 71 GLN A C 1
ATOM 565 O O . GLN A 1 71 ? 2.044 19.702 8.691 1.00 77.06 71 GLN A O 1
ATOM 570 N N . GLY A 1 72 ? 2.144 21.532 7.387 1.00 79.44 72 GLY A N 1
ATOM 571 C CA . GLY A 1 72 ? 3.530 21.332 6.956 1.00 79.44 72 GLY A CA 1
ATOM 572 C C . GLY A 1 72 ? 3.683 20.579 5.631 1.00 79.44 72 GLY A C 1
ATOM 573 O O . GLY A 1 72 ? 4.809 20.254 5.271 1.00 79.44 72 GLY A O 1
ATOM 574 N N . GLY A 1 73 ? 2.589 20.333 4.897 1.00 80.75 73 GLY A N 1
ATOM 575 C CA . GLY A 1 73 ? 2.635 19.693 3.576 1.00 80.75 73 GLY A CA 1
ATOM 576 C C . GLY A 1 73 ? 2.819 18.177 3.638 1.00 80.75 73 GLY A C 1
ATOM 577 O O . GLY A 1 73 ? 3.264 17.572 2.666 1.00 80.75 73 GLY A O 1
ATOM 578 N N . ILE A 1 74 ? 2.505 17.566 4.783 1.00 86.31 74 ILE A N 1
ATOM 579 C CA . ILE A 1 74 ? 2.473 16.110 4.916 1.00 86.31 74 ILE A CA 1
ATOM 580 C C . ILE A 1 74 ? 1.227 15.628 4.178 1.00 86.31 74 ILE A C 1
ATOM 582 O O . ILE A 1 74 ? 0.105 15.921 4.594 1.00 86.31 74 ILE A O 1
ATOM 586 N N . ILE A 1 75 ? 1.441 14.920 3.077 1.00 91.88 75 ILE A N 1
ATOM 587 C CA . ILE A 1 75 ? 0.375 14.344 2.260 1.00 91.88 75 ILE A CA 1
ATOM 588 C C . ILE A 1 75 ? 0.014 12.940 2.748 1.00 91.88 75 ILE A C 1
ATOM 590 O O . ILE A 1 75 ? 0.870 12.226 3.277 1.00 91.88 75 ILE A O 1
ATOM 594 N N . GLY A 1 76 ? -1.245 12.548 2.548 1.00 93.19 76 GLY A N 1
ATOM 595 C CA . GLY A 1 76 ? -1.717 11.202 2.865 1.00 93.19 76 GLY A CA 1
ATOM 596 C C . GLY A 1 76 ? -1.008 10.135 2.030 1.00 93.19 76 GLY A C 1
ATOM 597 O O . GLY A 1 76 ? -0.543 10.403 0.913 1.00 93.19 76 GLY A O 1
ATOM 598 N N . HIS A 1 77 ? -0.922 8.915 2.559 1.00 94.31 77 HIS A N 1
ATOM 599 C CA . HIS A 1 77 ? -0.182 7.847 1.889 1.00 94.31 77 HIS A CA 1
ATOM 600 C C . HIS A 1 77 ? -0.746 7.504 0.504 1.00 94.31 77 HIS A C 1
ATOM 602 O O . HIS A 1 77 ? 0.032 7.268 -0.423 1.00 94.31 77 HIS A O 1
ATOM 608 N N . GLY A 1 78 ? -2.071 7.570 0.322 1.00 93.31 78 GLY A N 1
ATOM 609 C CA . GLY A 1 78 ? -2.714 7.346 -0.972 1.00 93.31 78 GLY A CA 1
ATOM 610 C C . GLY A 1 78 ? -2.206 8.313 -2.046 1.00 93.31 78 GLY A C 1
ATOM 611 O O . GLY A 1 78 ? -1.707 7.893 -3.094 1.00 93.31 78 GLY A O 1
ATOM 612 N N . SER A 1 79 ? -2.231 9.614 -1.743 1.00 93.38 79 SER A N 1
ATOM 613 C CA . SER A 1 79 ? -1.699 10.663 -2.622 1.00 93.38 79 SER A CA 1
ATOM 614 C C . SER A 1 79 ? -0.198 10.502 -2.870 1.00 93.38 79 SER A C 1
ATOM 616 O O . SER A 1 79 ? 0.254 10.608 -4.011 1.00 93.38 79 SER A O 1
ATOM 618 N N . PHE A 1 80 ? 0.580 10.201 -1.825 1.00 94.19 80 PHE A N 1
ATOM 619 C CA . PHE A 1 80 ? 2.023 9.988 -1.945 1.00 94.19 80 PHE A CA 1
ATOM 620 C C . PHE A 1 80 ? 2.360 8.816 -2.873 1.00 94.19 80 PHE A C 1
ATOM 622 O O . PHE A 1 80 ? 3.220 8.941 -3.752 1.00 94.19 80 PHE A O 1
ATOM 629 N N . ARG A 1 81 ? 1.673 7.680 -2.717 1.00 94.62 81 ARG A N 1
ATOM 630 C CA . ARG A 1 81 ? 1.879 6.510 -3.573 1.00 94.62 81 ARG A CA 1
ATOM 631 C C . ARG A 1 81 ? 1.503 6.780 -5.014 1.00 94.62 81 ARG A C 1
ATOM 633 O O . ARG A 1 81 ? 2.276 6.405 -5.892 1.00 94.62 81 ARG A O 1
ATOM 640 N N . ARG A 1 82 ? 0.361 7.430 -5.251 1.00 94.00 82 ARG A N 1
ATOM 641 C CA . ARG A 1 82 ? -0.084 7.786 -6.602 1.00 94.00 82 ARG A CA 1
ATOM 642 C C . ARG A 1 82 ? 0.958 8.647 -7.305 1.00 94.00 82 ARG A C 1
ATOM 644 O O . ARG A 1 82 ? 1.447 8.252 -8.355 1.00 94.00 82 ARG A O 1
ATOM 651 N N . MET A 1 83 ? 1.377 9.736 -6.661 1.00 95.38 83 MET A N 1
ATOM 652 C CA . MET A 1 83 ? 2.406 10.638 -7.180 1.00 95.38 83 MET A CA 1
ATOM 653 C C . MET A 1 83 ? 3.726 9.903 -7.459 1.00 95.38 83 MET A C 1
ATOM 655 O O . MET A 1 83 ? 4.362 10.117 -8.489 1.00 95.38 83 MET A O 1
ATOM 659 N N . THR A 1 84 ? 4.146 9.013 -6.555 1.00 96.12 84 THR A N 1
ATOM 660 C CA . THR A 1 84 ? 5.387 8.246 -6.734 1.00 96.12 84 THR A CA 1
ATOM 661 C C . THR A 1 84 ? 5.285 7.283 -7.914 1.00 96.12 84 THR A C 1
ATOM 663 O O . THR A 1 84 ? 6.212 7.194 -8.715 1.00 96.12 84 THR A O 1
ATOM 666 N N . LEU A 1 85 ? 4.163 6.574 -8.051 1.00 95.62 85 LEU A N 1
ATOM 667 C CA . LEU A 1 85 ? 3.952 5.637 -9.150 1.00 95.62 85 LEU A CA 1
ATOM 668 C C . LEU A 1 85 ? 3.850 6.359 -10.498 1.00 95.62 85 LEU A C 1
ATOM 670 O O . LEU A 1 85 ? 4.475 5.918 -11.457 1.00 95.62 85 LEU A O 1
ATOM 674 N N . GLU A 1 86 ? 3.133 7.484 -10.561 1.00 96.69 86 GLU A N 1
ATOM 675 C CA . GLU A 1 86 ? 3.088 8.360 -11.739 1.00 96.69 86 GLU A CA 1
ATOM 676 C C . GLU A 1 86 ? 4.500 8.773 -12.158 1.00 96.69 86 GLU A C 1
ATOM 678 O O . GLU A 1 86 ? 4.879 8.602 -13.317 1.00 96.69 86 GLU A O 1
ATOM 683 N N . ARG A 1 87 ? 5.327 9.209 -11.200 1.00 98.00 87 ARG A N 1
ATOM 684 C CA . ARG A 1 87 ? 6.700 9.615 -11.495 1.00 98.00 87 ARG A CA 1
ATOM 685 C C . ARG A 1 87 ? 7.565 8.465 -12.012 1.00 98.00 87 ARG A C 1
ATOM 687 O O . ARG A 1 87 ? 8.326 8.648 -12.958 1.00 98.00 87 ARG A O 1
ATOM 694 N N . LEU A 1 88 ? 7.442 7.279 -11.420 1.00 97.25 88 LEU A N 1
ATOM 695 C CA . LEU A 1 88 ? 8.167 6.090 -11.877 1.00 97.25 88 LEU A CA 1
ATOM 696 C C . LEU A 1 88 ? 7.758 5.695 -13.303 1.00 97.25 88 LEU A C 1
ATOM 698 O O . LEU A 1 88 ? 8.611 5.305 -14.098 1.00 97.25 88 LEU A O 1
ATOM 702 N N . LEU A 1 89 ? 6.473 5.819 -13.646 1.00 96.19 89 LEU A N 1
ATOM 703 C CA . LEU A 1 89 ? 5.979 5.564 -15.001 1.00 96.19 89 LEU A CA 1
ATOM 704 C C . LEU A 1 89 ? 6.563 6.555 -16.015 1.00 96.19 89 LEU A C 1
ATOM 706 O O . LEU A 1 89 ? 7.016 6.135 -17.078 1.00 96.19 89 LEU A O 1
ATOM 710 N N . GLU A 1 90 ? 6.603 7.846 -15.682 1.00 98.00 90 GLU A N 1
ATOM 711 C CA . GLU A 1 90 ? 7.214 8.883 -16.527 1.00 98.00 90 GLU A CA 1
ATOM 712 C C . GLU A 1 90 ? 8.709 8.648 -16.780 1.00 98.00 90 GLU A C 1
ATOM 714 O O . GLU A 1 90 ? 9.215 8.960 -17.858 1.00 98.00 90 GLU A O 1
ATOM 719 N N . GLU A 1 91 ? 9.422 8.105 -15.791 1.00 97.50 91 GLU A N 1
ATOM 720 C CA . GLU A 1 91 ? 10.857 7.811 -15.871 1.00 97.50 91 GLU A CA 1
ATOM 721 C C . GLU A 1 91 ? 11.176 6.468 -16.552 1.00 97.50 91 GLU A C 1
ATOM 723 O O . GLU A 1 91 ? 12.347 6.137 -16.731 1.00 97.50 91 GLU A O 1
ATOM 728 N N . GLY A 1 92 ? 10.160 5.713 -16.983 1.00 96.62 92 GLY A N 1
ATOM 729 C CA . GLY A 1 92 ? 10.345 4.440 -17.681 1.00 96.62 92 GLY A CA 1
ATOM 730 C C . GLY A 1 92 ? 10.528 3.250 -16.741 1.00 96.62 92 GLY A C 1
ATOM 731 O O . GLY A 1 92 ? 11.440 2.451 -16.936 1.00 96.62 92 GLY A O 1
ATOM 732 N N . ALA A 1 93 ? 9.660 3.136 -15.730 1.00 96.00 93 ALA A N 1
ATOM 733 C CA . ALA A 1 93 ? 9.620 2.039 -14.764 1.00 96.00 93 ALA A CA 1
ATOM 734 C C . ALA A 1 93 ? 9.924 0.655 -15.368 1.00 96.00 93 ALA A C 1
ATOM 736 O O . ALA A 1 93 ? 9.216 0.160 -16.248 1.00 96.00 93 ALA A O 1
ATOM 737 N N . GLU A 1 94 ? 10.938 -0.009 -14.814 1.00 95.94 94 GLU A N 1
ATOM 738 C CA . GLU A 1 94 ? 11.291 -1.382 -15.162 1.00 95.94 94 GLU A CA 1
ATOM 739 C C . GLU A 1 94 ? 10.550 -2.395 -14.281 1.00 95.94 94 GLU A C 1
ATOM 741 O O . GLU A 1 94 ? 10.266 -2.156 -13.101 1.00 95.94 94 GLU A O 1
ATOM 746 N N . THR A 1 95 ? 10.273 -3.562 -14.859 1.00 97.62 95 THR A N 1
ATOM 747 C CA . THR A 1 95 ? 9.647 -4.696 -14.171 1.00 97.62 95 THR A CA 1
ATOM 748 C C . THR A 1 95 ? 10.366 -5.991 -14.509 1.00 97.62 95 THR A C 1
ATOM 750 O O . THR A 1 95 ? 10.945 -6.152 -15.587 1.00 97.62 95 THR A O 1
ATOM 753 N N . ARG A 1 96 ? 10.322 -6.938 -13.579 1.00 97.25 96 ARG A N 1
ATOM 754 C CA . ARG A 1 96 ? 10.790 -8.302 -13.780 1.00 97.25 96 ARG A CA 1
ATOM 755 C C . ARG A 1 96 ? 9.802 -9.068 -14.666 1.00 97.25 96 ARG A C 1
ATOM 757 O O . ARG A 1 96 ? 8.595 -8.813 -14.622 1.00 97.25 96 ARG A O 1
ATOM 764 N N . PRO A 1 97 ? 10.273 -10.063 -15.438 1.00 96.69 97 PRO A N 1
ATOM 765 C CA . PRO A 1 97 ? 9.389 -10.926 -16.213 1.00 96.69 97 PRO A CA 1
ATOM 766 C C . PRO A 1 97 ? 8.294 -11.557 -15.340 1.00 96.69 97 PRO A C 1
ATOM 768 O O . PRO A 1 97 ? 8.589 -12.181 -14.323 1.00 96.69 97 PRO A O 1
ATOM 771 N N . GLY A 1 98 ? 7.033 -11.395 -15.745 1.00 95.19 98 GLY A N 1
ATOM 772 C CA . GLY A 1 98 ? 5.870 -11.904 -15.007 1.00 95.19 98 GLY A CA 1
ATOM 773 C C . GLY A 1 98 ? 5.367 -11.008 -13.867 1.00 95.19 98 GLY A C 1
ATOM 774 O O . GLY A 1 98 ? 4.353 -11.342 -13.269 1.00 95.19 98 GLY A O 1
ATOM 775 N N . TYR A 1 99 ? 6.016 -9.871 -13.599 1.00 97.19 99 TYR A N 1
ATOM 776 C CA . TYR A 1 99 ? 5.634 -8.909 -12.557 1.00 97.19 99 TYR A CA 1
ATOM 777 C C . TYR A 1 99 ? 5.243 -7.561 -13.166 1.00 97.19 99 TYR A C 1
ATOM 779 O O . TYR A 1 99 ? 5.779 -6.515 -12.800 1.00 97.19 99 TYR A O 1
ATOM 787 N N . SER A 1 100 ? 4.316 -7.574 -14.130 1.00 97.12 100 SER A N 1
ATOM 788 C CA . SER A 1 100 ? 3.797 -6.319 -14.681 1.00 97.12 100 SER A CA 1
ATOM 789 C C . SER A 1 100 ? 3.234 -5.438 -13.560 1.00 97.12 100 SER A C 1
ATOM 791 O O . SER A 1 100 ? 2.742 -5.939 -12.548 1.00 97.12 100 SER A O 1
ATOM 793 N N . LEU A 1 101 ? 3.282 -4.115 -13.735 1.00 96.69 101 LEU A N 1
ATOM 794 C CA . LEU A 1 101 ? 2.752 -3.190 -12.725 1.00 96.69 101 LEU A CA 1
ATOM 795 C C . LEU A 1 101 ? 1.263 -3.442 -12.453 1.00 96.69 101 LEU A C 1
ATOM 797 O O . LEU A 1 101 ? 0.838 -3.386 -11.305 1.00 96.69 101 LEU A O 1
ATOM 801 N N . GLU A 1 102 ? 0.495 -3.794 -13.487 1.00 95.62 102 GLU A N 1
ATOM 802 C CA . GLU A 1 102 ? -0.906 -4.204 -13.356 1.00 95.62 102 GLU A CA 1
ATOM 803 C C . GLU A 1 102 ? -1.058 -5.459 -12.488 1.00 95.62 102 GLU A C 1
ATOM 805 O O . GLU A 1 102 ? -1.837 -5.449 -11.539 1.00 95.62 102 GLU A O 1
ATOM 810 N N . TYR A 1 103 ? -0.272 -6.510 -12.750 1.00 96.38 103 TYR A N 1
ATOM 811 C CA . TYR A 1 103 ? -0.284 -7.719 -11.926 1.00 96.38 103 TYR A CA 1
ATOM 812 C C . TYR A 1 103 ? 0.052 -7.392 -10.468 1.00 96.38 103 TYR A C 1
ATOM 814 O O . TYR A 1 103 ? -0.655 -7.812 -9.551 1.00 96.38 103 TYR A O 1
ATOM 822 N N . CYS A 1 104 ? 1.086 -6.577 -10.246 1.00 96.69 104 CYS A N 1
ATOM 823 C CA . CYS A 1 104 ? 1.475 -6.145 -8.911 1.00 96.69 104 CYS A CA 1
ATOM 824 C C . CYS A 1 104 ? 0.359 -5.379 -8.194 1.00 96.69 104 CYS A C 1
ATOM 826 O O 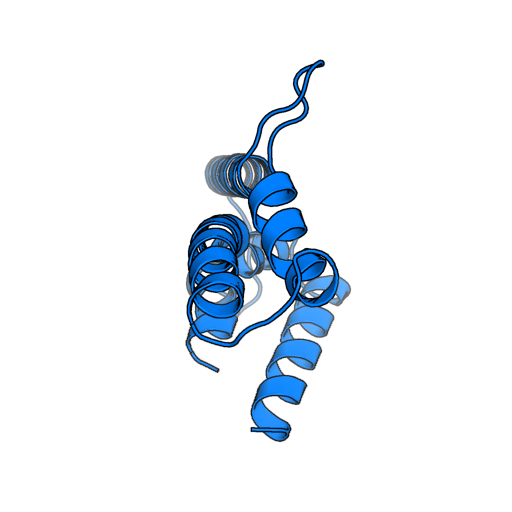. CYS A 1 104 ? 0.107 -5.659 -7.023 1.00 96.69 104 CYS A O 1
ATOM 828 N N . ALA A 1 105 ? -0.333 -4.473 -8.888 1.00 95.06 105 ALA A N 1
ATOM 829 C CA . ALA A 1 105 ? -1.428 -3.682 -8.334 1.00 95.06 105 ALA A CA 1
ATOM 830 C C . ALA A 1 105 ? -2.684 -4.508 -8.019 1.00 95.06 105 ALA A C 1
ATOM 832 O O . ALA A 1 105 ? -3.328 -4.273 -6.997 1.00 95.06 105 ALA A O 1
ATOM 833 N N . MET A 1 106 ? -3.019 -5.485 -8.865 1.00 95.31 106 MET A N 1
ATOM 834 C CA . MET A 1 106 ? -4.274 -6.238 -8.755 1.00 95.31 106 MET A CA 1
ATOM 835 C C . MET A 1 106 ? -4.182 -7.473 -7.860 1.00 95.31 106 MET A C 1
ATOM 837 O O . MET A 1 106 ? -5.191 -7.887 -7.298 1.00 95.31 106 MET A O 1
ATOM 841 N N . THR A 1 107 ? -2.981 -8.005 -7.615 1.00 94.12 107 THR A N 1
ATOM 842 C CA . THR A 1 107 ? -2.811 -9.242 -6.830 1.00 94.12 107 THR A CA 1
ATOM 843 C C . THR A 1 107 ? -3.469 -9.183 -5.443 1.00 94.12 107 THR A C 1
ATOM 845 O O . THR A 1 107 ? -4.022 -10.180 -4.996 1.00 94.12 107 THR A O 1
ATOM 848 N N . SER A 1 108 ? -3.457 -8.040 -4.738 1.00 87.94 108 SER A N 1
ATOM 849 C CA . SER A 1 108 ? -4.133 -7.942 -3.428 1.00 87.94 108 SER A CA 1
ATOM 850 C C . SER A 1 108 ? -5.653 -7.813 -3.492 1.00 87.94 108 SER A C 1
ATOM 852 O O . SER A 1 108 ? -6.298 -7.894 -2.453 1.00 87.94 108 SER A O 1
ATOM 854 N N . VAL A 1 109 ? -6.207 -7.549 -4.673 1.00 89.06 109 VAL A N 1
ATOM 855 C CA . VAL A 1 109 ? -7.652 -7.511 -4.927 1.00 89.06 109 VAL A CA 1
ATOM 856 C C . VAL A 1 109 ? -8.150 -8.881 -5.398 1.00 89.06 109 VAL A C 1
ATOM 858 O O . VAL A 1 109 ? -9.273 -9.258 -5.076 1.00 89.06 109 VAL A O 1
ATOM 861 N N . ASP A 1 110 ? -7.315 -9.618 -6.133 1.00 89.00 110 ASP A N 1
ATOM 862 C CA . ASP A 1 110 ? -7.663 -10.914 -6.727 1.00 89.00 110 ASP A CA 1
ATOM 863 C C . ASP A 1 110 ? -7.557 -12.105 -5.751 1.00 89.00 110 ASP A C 1
ATOM 865 O O . ASP A 1 110 ? -8.210 -13.130 -5.969 1.00 89.00 110 ASP A O 1
ATOM 869 N N . LEU A 1 111 ? -6.722 -11.993 -4.707 1.00 81.25 111 LEU A N 1
ATOM 870 C CA . LEU A 1 111 ? -6.523 -13.004 -3.651 1.00 81.25 111 LEU A CA 1
ATOM 871 C C . LEU A 1 111 ? -7.523 -12.861 -2.496 1.00 81.25 111 LEU A C 1
ATOM 873 O O . LEU A 1 111 ? -7.995 -13.919 -2.014 1.00 81.25 111 LEU A O 1
#

Sequence (111 aa):
MAAELRSLIDFRRALLWEGTIAEVYAAGATEEQIGYWSAECFKVVTAHYGLTLQQAAYFSTHEEADLKEYQGGIIGHGSFRRMTLERLLEEGAETRPGYSLEYCAMTSVDL

Foldseek 3Di:
DVVLVVVVVVLLVCCVPPWDPLLNLLLVLCLLVLLVVLVVVLCCCVPPVVDDCVNSVVSVVSVCQQCDADPPRRGHPNVVSVVVNVVCVVVPNDTDVPRPSNCSNCSVVVD

=== Feature glossary ===
The features interleaved in this record are:

— What the protein is —

Sequence gives the chain of amino acids in standard one-letter code (A=alanine, C=cysteine, …, Y=tyrosine), read N→C. It is the only feature that is directly encoded by the gene; all structural features are derived from the folded form of this sequence.

Database cross-references. InterPro integrates a dozen domain/family signature databases into unified entries with residue-range hits. GO terms attach function/process/location labels with evidence codes. CATH codes position the fold in a four-level structural taxonomy. Organism is the NCBI-taxonomy species name.

— Where its atoms are —

Atomic coordinates in PDBx/mmCIF format — the same representation the Protein Data Bank distributes. Each line of the _atom_site loop places one backbone atom in Cartesian space (units: ångströms, origin: arbitrary).

The six renders are orthographic views along the three Cartesian axes in both directions. Representation (cartoon, sticks, or surface) and color scheme (sequence-rainbow or by-chain) vary across proteins so the training set covers all the common visualization conventions.

— Local backbone conformation —

Eight-state secondary structure (DSSP): H is the canonical α-helix, G the tighter 3₁₀-helix, I the wider π-helix; E/B are β-structure, T and S are turns and bends, and '-' is everything else. DSSP derives these from the pattern of main-chain N–H···O=C hydrogen bonds, not from the sequence.

P-SEA three-state annotation labels each residue as helix, strand, or coil based purely on the geometry of the Cα trace. It serves as a fallback when the full backbone (and thus DSSP) is unavailable.

The φ/ψ torsion pair specifies the backbone conformation at each residue. φ rotates about the N–Cα bond, ψ about the Cα–C bond. Steric clashes forbid most of the (φ, ψ) plane — the allowed regions (α-helix basin, β-sheet basin, left-handed helix) are the Ramachandran-allowed regions.

— Global shape and packing —

The geometric summary reports three shape descriptors. Rg (radius of gyration) measures how spread out the Cα atoms are about their centre of mass; compact globular proteins have small Rg, elongated or unfolded ones large. Cα contacts (<8 Å, |i−j|>4) count long-range residue pairs in spatial proximity — high for tightly packed folds, near zero for rods or random coil. The bounding-box extents give the protein's footprint along x, y, z in Å.

Solvent-accessible surface area (SASA) is the area in Å² traced out by the centre of a 1.4 Å probe sphere (a water molecule) rolled over the protein's van der Waals surface (Shrake–Rupley / Lee–Richards construction). Buried residues have near-zero SASA; fully exposed residues can exceed 200 Å². The total SASA scales roughly with the number of surface residues.

The contact map is a binary N×N matrix image: pixel (i, j) is dark where Cα_i and Cα_j are within 8 Å and |i−j|>4. Because the |i−j|>4 filter removes local helical contacts, off-diagonal stripes parallel to the main diagonal indicate parallel β-sheets; stripes perpendicular to it indicate antiparallel β-sheets. The Ramachandran plot scatters every residue's (φ, ψ) pair against the sterically allowed regions. The PAE heatmap renders the predicted-aligned-error matrix.

— Structural neighborhood —

3Di is Foldseek's structural alphabet. Each residue is assigned one of twenty discrete states based on how its Cα sits relative to its spatial (not sequential) neighbors. Aligning 3Di strings finds structural homologs roughly as well as full 3D superposition, but orders of magnitude faster.

Nearest PDB neighbors are the top structural matches found by Foldseek when searching this structure against the entire Protein Data Bank. Each hit reports a TM-score (0 to 1; >0.5 almost always implies the same fold) and an E-value. These are *structural* homologs — they may share no detectable sequence similarity.

— Confidence and disorder —

For AlphaFold models, the B-factor field carries pLDDT — the model's own estimate of local accuracy on a 0–100 scale. Regions with pLDDT<50 should be treated as essentially unmodeled; they often correspond to intrinsically disordered segments.

Crystallographic B-factors measure how much each atom's electron density is smeared out, in Å². They rise in mobile loops and surface residues and fall in the buried interior. In AlphaFold models this column is repurposed to hold pLDDT instead.

Predicted aligned error is AlphaFold's pairwise confidence. Unlike pLDDT (per-residue), PAE is per-residue-pair and captures whether two parts of the structure are correctly placed relative to each other. Units are ångströms of expected positional error.